Protein AF-A0A964E4Z8-F1 (afdb_monomer_lite)

Foldseek 3Di:
DDDDDDDDDDDDDDDDDPPDPPPPPPDPPDPLDDPVQLPVVPPQWRALVSQLVRVLVVLVPDDDPVSVVLVPDDPVVNSVVSVVVQCVLPVPSPRIHGPCSSPPD

Radius of gyration: 21.37 Å; chains: 1; bounding box: 50×32×72 Å

Structure (mmCIF, N/CA/C/O backbone):
data_AF-A0A964E4Z8-F1
#
_entry.id   AF-A0A964E4Z8-F1
#
loop_
_atom_site.group_PDB
_atom_site.id
_atom_site.type_symbol
_atom_site.label_atom_id
_atom_site.label_alt_id
_atom_site.label_comp_id
_atom_site.label_asym_id
_atom_site.label_entity_id
_atom_site.label_seq_id
_atom_site.pdbx_PDB_ins_code
_atom_site.Cartn_x
_atom_site.Cartn_y
_atom_site.Cartn_z
_atom_site.occupancy
_atom_site.B_iso_or_equiv
_atom_site.auth_seq_id
_atom_site.auth_comp_id
_atom_site.auth_asym_id
_atom_site.auth_atom_id
_atom_site.pdbx_PDB_model_num
ATOM 1 N N . MET A 1 1 ? 36.768 -7.979 56.498 1.00 37.88 1 MET A N 1
ATOM 2 C CA . MET A 1 1 ? 35.797 -8.722 55.664 1.00 37.88 1 MET A CA 1
ATOM 3 C C . MET A 1 1 ? 34.571 -7.825 55.526 1.00 37.88 1 MET A C 1
ATOM 5 O O . MET A 1 1 ? 34.042 -7.462 56.558 1.00 37.88 1 MET A O 1
ATOM 9 N N . THR A 1 2 ? 34.102 -7.308 54.395 1.00 40.22 2 THR A N 1
ATOM 10 C CA . THR A 1 2 ? 34.454 -7.419 52.976 1.00 40.22 2 THR A CA 1
ATOM 11 C C . THR A 1 2 ? 33.798 -6.209 52.293 1.00 40.22 2 THR A C 1
ATOM 13 O O . THR A 1 2 ? 32.691 -5.819 52.653 1.00 40.22 2 THR A O 1
ATOM 16 N N . ALA A 1 3 ? 34.503 -5.585 51.353 1.00 44.41 3 ALA A N 1
ATOM 17 C CA . ALA A 1 3 ? 34.021 -4.465 50.556 1.00 44.41 3 ALA A CA 1
ATOM 18 C C . ALA A 1 3 ? 32.964 -4.901 49.528 1.00 44.41 3 ALA A C 1
ATOM 20 O O . ALA A 1 3 ? 33.125 -5.947 48.908 1.00 44.41 3 ALA A O 1
ATOM 21 N N . HIS A 1 4 ? 31.994 -4.032 49.227 1.00 49.22 4 HIS A N 1
ATOM 22 C CA . HIS A 1 4 ? 31.312 -4.040 47.931 1.00 49.22 4 HIS A CA 1
ATOM 23 C C . HIS A 1 4 ? 31.376 -2.655 47.278 1.00 49.22 4 HIS A C 1
ATOM 25 O O . HIS A 1 4 ? 30.600 -1.741 47.533 1.00 49.22 4 HIS A O 1
ATOM 31 N N . LYS A 1 5 ? 32.391 -2.541 46.422 1.00 49.34 5 LYS A N 1
ATOM 32 C CA . LYS A 1 5 ? 32.548 -1.608 45.305 1.00 49.34 5 LYS A CA 1
ATOM 33 C C . LYS A 1 5 ? 31.643 -2.073 44.153 1.00 49.34 5 LYS A C 1
ATOM 35 O O . LYS A 1 5 ? 31.536 -3.285 43.991 1.00 49.34 5 LYS A O 1
ATOM 40 N N . THR A 1 6 ? 31.085 -1.151 43.349 1.00 49.31 6 THR A N 1
ATOM 41 C CA . THR A 1 6 ? 30.771 -1.234 41.883 1.00 49.31 6 THR A CA 1
ATOM 42 C C . THR A 1 6 ? 29.673 -0.203 41.558 1.00 49.31 6 THR A C 1
ATOM 44 O O . THR A 1 6 ? 28.533 -0.387 41.947 1.00 49.31 6 THR A O 1
ATOM 47 N N . ARG A 1 7 ? 30.001 1.038 41.167 1.00 50.53 7 ARG A N 1
ATOM 48 C CA . ARG A 1 7 ? 30.403 1.605 39.850 1.00 50.53 7 ARG A CA 1
ATOM 49 C C . ARG A 1 7 ? 29.232 2.331 39.165 1.00 50.53 7 ARG A C 1
ATOM 51 O O . ARG A 1 7 ? 28.308 1.717 38.655 1.00 50.53 7 ARG A O 1
ATOM 58 N N . ARG A 1 8 ? 29.349 3.664 39.134 1.00 52.53 8 ARG A N 1
ATOM 59 C CA . ARG A 1 8 ? 28.605 4.586 38.267 1.00 52.53 8 ARG A CA 1
ATOM 60 C C . ARG A 1 8 ? 28.952 4.274 36.809 1.00 52.53 8 ARG A C 1
ATOM 62 O O . ARG A 1 8 ? 30.136 4.216 36.483 1.00 52.53 8 ARG A O 1
ATOM 69 N N . ILE A 1 9 ? 27.947 4.126 35.954 1.00 56.78 9 ILE A N 1
ATOM 70 C CA . ILE A 1 9 ? 28.119 4.150 34.500 1.00 56.78 9 ILE A CA 1
ATOM 71 C C . ILE A 1 9 ? 27.377 5.390 34.015 1.00 56.78 9 ILE A C 1
ATOM 73 O O . ILE A 1 9 ? 26.152 5.429 34.005 1.00 56.78 9 ILE A O 1
ATOM 77 N N . GLY A 1 10 ? 28.143 6.433 33.701 1.00 40.19 10 GLY A N 1
ATOM 78 C CA . GLY A 1 10 ? 27.684 7.498 32.824 1.00 40.19 10 GLY A CA 1
ATOM 79 C C . GLY A 1 10 ? 27.866 7.044 31.381 1.00 40.19 10 GLY A C 1
ATOM 80 O O . GLY A 1 10 ? 28.883 6.434 31.051 1.00 40.19 10 GLY A O 1
ATOM 81 N N . THR A 1 11 ? 26.899 7.353 30.526 1.00 46.75 11 THR A N 1
ATOM 82 C CA . THR A 1 11 ? 27.045 7.230 29.075 1.00 46.75 11 THR A CA 1
ATOM 83 C C . THR A 1 11 ? 26.775 8.605 28.481 1.00 46.75 11 THR A C 1
ATOM 85 O O . THR A 1 11 ? 25.642 9.078 28.446 1.00 46.75 11 THR A O 1
ATOM 88 N N . LEU A 1 12 ? 27.860 9.275 28.092 1.00 45.12 12 LEU A N 1
ATOM 89 C CA . LEU A 1 12 ? 27.838 10.422 27.196 1.00 45.12 12 LEU A CA 1
ATOM 90 C C . LEU A 1 12 ? 27.372 9.965 25.806 1.00 45.12 12 LEU A C 1
ATOM 92 O O . LEU A 1 12 ? 27.904 8.994 25.280 1.00 45.12 12 LEU A O 1
ATOM 96 N N . GLY A 1 13 ? 26.492 10.765 25.203 1.00 33.72 13 GLY A N 1
ATOM 97 C CA . GLY A 1 13 ? 26.619 11.208 23.815 1.00 33.72 13 GLY A CA 1
ATOM 98 C C . GLY A 1 13 ? 26.204 10.247 22.700 1.00 33.72 13 GLY A C 1
ATOM 99 O O . GLY A 1 13 ? 26.924 9.315 22.372 1.00 33.72 13 GLY A O 1
ATOM 100 N N . LEU A 1 14 ? 25.151 10.629 21.972 1.00 41.97 14 LEU A N 1
ATOM 101 C CA . LEU A 1 14 ? 25.268 10.775 20.520 1.00 41.97 14 LEU A CA 1
ATOM 102 C C . LEU A 1 14 ? 24.249 11.810 20.011 1.00 41.97 14 LEU A C 1
ATOM 104 O O . LEU A 1 14 ? 23.041 11.595 20.055 1.00 41.97 14 LEU A O 1
ATOM 108 N N . LEU A 1 15 ? 24.757 12.948 19.533 1.00 49.22 15 LEU A N 1
ATOM 109 C CA . LEU A 1 15 ? 24.058 13.801 18.573 1.00 49.22 15 LEU A CA 1
ATOM 110 C C . LEU A 1 15 ? 23.904 13.020 17.263 1.00 49.22 15 LEU A C 1
ATOM 112 O O . LEU A 1 15 ? 24.911 12.554 16.734 1.00 49.22 15 LEU A O 1
ATOM 116 N N . ALA A 1 16 ? 22.701 12.963 16.688 1.00 44.75 16 ALA A N 1
ATOM 117 C CA . ALA A 1 16 ? 22.550 12.717 15.254 1.00 44.75 16 ALA A CA 1
ATOM 118 C C . ALA A 1 16 ? 21.202 13.233 14.715 1.00 44.75 16 ALA A C 1
ATOM 120 O O . ALA A 1 16 ? 20.153 12.643 14.940 1.00 44.75 16 ALA A O 1
ATOM 121 N N . PHE A 1 17 ? 21.283 14.334 13.961 1.00 41.16 17 PHE A N 1
ATOM 122 C CA . PHE A 1 17 ? 20.474 14.639 12.775 1.00 41.16 17 PHE A CA 1
ATOM 123 C C . PHE A 1 17 ? 18.938 14.563 12.881 1.00 41.16 17 PHE A C 1
ATOM 125 O O . PHE A 1 17 ? 18.291 13.716 12.274 1.00 41.16 17 PHE A O 1
ATOM 132 N N . ALA A 1 18 ? 18.330 15.579 13.498 1.00 48.03 18 ALA A N 1
ATOM 133 C CA . ALA A 1 18 ? 16.949 15.966 13.198 1.00 48.03 18 ALA A CA 1
ATOM 134 C C . ALA A 1 18 ? 16.925 16.981 12.035 1.00 48.03 18 ALA A C 1
ATOM 136 O O . ALA A 1 18 ? 16.602 18.151 12.210 1.00 48.03 18 ALA A O 1
ATOM 137 N N . GLY A 1 19 ? 17.337 16.544 10.843 1.00 41.12 19 GLY A N 1
ATOM 138 C CA . GLY A 1 19 ? 17.195 17.304 9.600 1.00 41.12 19 GLY A CA 1
ATOM 139 C C . GLY A 1 19 ? 16.040 16.734 8.790 1.00 41.12 19 GLY A C 1
ATOM 140 O O . GLY A 1 19 ? 16.239 15.842 7.971 1.00 41.12 19 GLY A O 1
ATOM 141 N N . THR A 1 20 ? 14.820 17.199 9.048 1.00 48.66 20 THR A N 1
ATOM 142 C CA . THR A 1 20 ? 13.614 16.786 8.326 1.00 48.66 20 THR A CA 1
ATOM 143 C C . THR A 1 20 ? 13.696 17.205 6.858 1.00 48.66 20 THR A C 1
ATOM 145 O O . THR A 1 20 ? 13.303 18.315 6.501 1.00 48.66 20 THR A O 1
ATOM 148 N N . LEU A 1 21 ? 14.149 16.309 5.977 1.00 49.66 21 LEU A N 1
ATOM 149 C CA . LEU A 1 21 ? 13.806 16.410 4.562 1.00 49.66 21 LEU A CA 1
ATOM 150 C C . LEU A 1 21 ? 12.333 16.008 4.436 1.00 49.66 21 LEU A C 1
ATOM 152 O O . LEU A 1 21 ? 11.987 14.832 4.301 1.00 49.66 21 LEU A O 1
ATOM 156 N N . ALA A 1 22 ? 11.449 16.996 4.558 1.00 49.19 22 ALA A N 1
ATOM 157 C CA . ALA A 1 22 ? 10.048 16.859 4.205 1.00 49.19 22 ALA A CA 1
ATOM 158 C C . ALA A 1 22 ? 9.962 16.546 2.702 1.00 49.19 22 ALA A C 1
ATOM 160 O O . ALA A 1 22 ? 9.897 17.434 1.856 1.00 49.19 22 ALA A O 1
ATOM 161 N N . LEU A 1 23 ? 10.016 15.257 2.361 1.00 55.16 23 LEU A N 1
ATOM 162 C CA . LEU A 1 23 ? 9.641 14.757 1.046 1.00 55.16 23 LEU A CA 1
ATOM 163 C C . LEU A 1 23 ? 8.184 15.160 0.813 1.00 55.16 23 LEU A C 1
ATOM 165 O O . LEU A 1 23 ? 7.281 14.648 1.478 1.00 55.16 23 LEU A O 1
ATOM 169 N N . ALA A 1 24 ? 7.990 16.118 -0.092 1.00 46.72 24 ALA A N 1
ATOM 170 C CA . ALA A 1 24 ? 6.696 16.644 -0.496 1.00 46.72 24 ALA A CA 1
ATOM 171 C C . ALA A 1 24 ? 5.676 15.512 -0.752 1.00 46.72 24 ALA A C 1
ATOM 173 O O . ALA A 1 24 ? 6.042 14.478 -1.327 1.00 46.72 24 ALA A O 1
ATOM 174 N N . PRO A 1 25 ? 4.395 15.683 -0.370 1.00 45.91 25 PRO A N 1
ATOM 175 C CA . PRO A 1 25 ? 3.351 14.679 -0.554 1.00 45.91 25 PRO A CA 1
ATOM 176 C C . PRO A 1 25 ? 2.905 14.627 -2.024 1.00 45.91 25 PRO A C 1
ATOM 178 O O . PRO A 1 25 ? 1.801 15.024 -2.380 1.00 45.91 25 PRO A O 1
ATOM 181 N N . MET A 1 26 ? 3.772 14.148 -2.914 1.00 44.22 26 MET A N 1
ATOM 182 C CA . MET A 1 26 ? 3.435 13.978 -4.325 1.00 44.22 26 MET A CA 1
ATOM 183 C C . MET A 1 26 ? 2.834 12.593 -4.569 1.00 44.22 26 MET A C 1
ATOM 185 O O . MET A 1 26 ? 3.533 11.599 -4.743 1.00 44.22 26 MET A O 1
ATOM 189 N N . ALA A 1 27 ? 1.501 12.582 -4.572 1.00 46.00 27 ALA A N 1
ATOM 190 C CA . ALA A 1 27 ? 0.655 11.809 -5.478 1.00 46.00 27 ALA A CA 1
ATOM 191 C C . ALA A 1 27 ? 1.042 10.336 -5.703 1.00 46.00 27 ALA A C 1
ATOM 193 O O . ALA A 1 27 ? 1.424 9.914 -6.790 1.00 46.00 27 ALA A O 1
ATOM 194 N N . LEU A 1 28 ? 0.812 9.522 -4.678 1.00 47.62 28 LEU A N 1
ATOM 195 C CA . LEU A 1 28 ? 0.682 8.066 -4.810 1.00 47.62 28 LEU A CA 1
ATOM 196 C C . LEU A 1 28 ? -0.789 7.631 -4.889 1.00 47.62 28 LEU A C 1
ATOM 198 O O . LEU A 1 28 ? -1.125 6.480 -4.628 1.00 47.62 28 LEU A O 1
ATOM 202 N N . ALA A 1 29 ? -1.666 8.576 -5.236 1.00 46.25 29 ALA A N 1
ATOM 203 C CA . ALA A 1 29 ? -3.112 8.532 -5.030 1.00 46.25 29 ALA A CA 1
ATOM 204 C C . ALA A 1 29 ? -3.889 7.584 -5.965 1.00 46.25 29 ALA A C 1
ATOM 206 O O . ALA A 1 29 ? -5.113 7.577 -5.948 1.00 46.25 29 ALA A O 1
ATOM 207 N N . GLN A 1 30 ? -3.230 6.799 -6.817 1.00 51.69 30 GLN A N 1
ATOM 208 C CA . GLN A 1 30 ? -3.934 6.007 -7.831 1.00 51.69 30 GLN A CA 1
ATOM 209 C C . GLN A 1 30 ? -3.318 4.614 -7.989 1.00 51.69 30 GLN A C 1
ATOM 211 O O . GLN A 1 30 ? -3.023 4.171 -9.091 1.00 51.69 30 GLN A O 1
ATOM 216 N N . MET A 1 31 ? -3.126 3.891 -6.885 1.00 55.50 31 MET A N 1
ATOM 217 C CA . MET A 1 31 ? -3.125 2.428 -6.956 1.00 55.50 31 MET A CA 1
ATOM 218 C C . MET A 1 31 ? -4.542 1.962 -6.608 1.00 55.50 31 MET A C 1
ATOM 220 O O . MET A 1 31 ? -4.848 1.657 -5.453 1.00 55.50 31 MET A O 1
ATOM 224 N N . LYS A 1 32 ? -5.441 1.986 -7.604 1.00 62.66 32 LYS A N 1
ATOM 225 C CA . LYS A 1 32 ? -6.718 1.260 -7.529 1.00 62.66 32 LYS A CA 1
ATOM 226 C C . LYS A 1 32 ? -6.389 -0.216 -7.715 1.00 62.66 32 LYS A C 1
ATOM 228 O O . LYS A 1 32 ? -6.389 -0.731 -8.826 1.00 62.66 32 LYS A O 1
ATOM 233 N N . GLY A 1 33 ? -5.923 -0.832 -6.637 1.00 74.44 33 GLY A N 1
ATOM 234 C CA . GLY A 1 33 ? -5.589 -2.243 -6.629 1.00 74.44 33 GLY A CA 1
ATOM 235 C C . GLY A 1 33 ? -6.828 -3.123 -6.485 1.00 74.44 33 GLY A C 1
ATOM 236 O O . GLY A 1 33 ? -7.938 -2.618 -6.321 1.00 74.44 33 GLY A O 1
ATOM 237 N N . ASN A 1 34 ? -6.63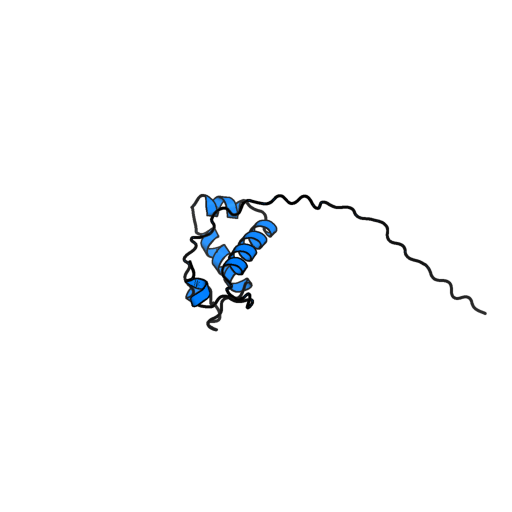1 -4.436 -6.492 1.00 88.06 34 ASN A N 1
ATOM 238 C CA . ASN A 1 34 ? -7.689 -5.395 -6.202 1.00 88.06 34 ASN A CA 1
ATOM 239 C C . ASN A 1 34 ? -7.646 -5.791 -4.718 1.00 88.06 34 ASN A C 1
ATOM 241 O O . ASN A 1 34 ? -6.675 -6.409 -4.288 1.00 88.06 34 ASN A O 1
ATOM 245 N N . PHE A 1 35 ? -8.689 -5.443 -3.957 1.00 90.88 35 PHE A N 1
ATOM 246 C CA . PHE A 1 35 ? -8.792 -5.765 -2.529 1.00 90.88 35 PHE A CA 1
ATOM 247 C C . PHE A 1 35 ? -8.684 -7.271 -2.284 1.00 90.88 35 PHE A C 1
ATOM 249 O O . PHE A 1 35 ? -7.895 -7.683 -1.452 1.00 90.88 35 PHE A O 1
ATOM 256 N N . ALA A 1 36 ? -9.382 -8.093 -3.074 1.00 91.25 36 ALA A N 1
ATOM 257 C CA . ALA A 1 36 ? -9.396 -9.547 -2.899 1.00 91.25 36 ALA A CA 1
ATOM 258 C C . ALA A 1 36 ? -8.034 -10.216 -3.158 1.00 91.25 36 ALA A C 1
ATOM 260 O O . ALA A 1 36 ? -7.810 -11.340 -2.733 1.00 91.25 36 ALA A O 1
ATOM 261 N N . VAL A 1 37 ? -7.135 -9.543 -3.886 1.00 91.19 37 VAL A N 1
ATOM 262 C CA . VAL A 1 37 ? -5.755 -10.016 -4.090 1.00 91.19 37 VAL A CA 1
ATOM 263 C C . VAL A 1 37 ? -4.847 -9.543 -2.956 1.00 91.19 37 VAL A C 1
ATOM 265 O O . VAL A 1 37 ? -3.872 -10.214 -2.640 1.00 91.19 37 VAL A O 1
ATOM 268 N N . ALA A 1 38 ? -5.140 -8.380 -2.369 1.00 92.81 38 ALA A N 1
ATOM 269 C CA . ALA A 1 38 ? -4.400 -7.855 -1.230 1.00 92.81 38 ALA A CA 1
ATOM 270 C C . ALA A 1 38 ? -4.780 -8.560 0.084 1.00 92.81 38 ALA A C 1
ATOM 272 O O . ALA A 1 38 ? -3.902 -8.804 0.896 1.00 92.81 38 ALA A O 1
ATOM 273 N N . ASP A 1 39 ? -6.053 -8.910 0.271 1.00 95.25 39 ASP A N 1
ATOM 274 C CA . ASP A 1 39 ? -6.578 -9.721 1.377 1.00 95.25 39 ASP A CA 1
ATOM 275 C C . ASP A 1 39 ? -6.255 -11.200 1.115 1.00 95.25 39 ASP A C 1
ATOM 277 O O . ASP A 1 39 ? -7.069 -11.956 0.581 1.00 95.25 39 ASP A O 1
ATOM 281 N N . ALA A 1 40 ? -5.004 -11.576 1.384 1.00 91.81 40 ALA A N 1
ATOM 282 C CA . ALA A 1 40 ? -4.447 -12.870 1.002 1.00 91.81 40 ALA A CA 1
ATOM 283 C C . ALA A 1 40 ? -4.969 -14.023 1.869 1.00 91.81 40 ALA A C 1
ATOM 285 O O . ALA A 1 40 ? -5.041 -15.160 1.398 1.00 91.81 40 ALA A O 1
ATOM 286 N N . ASN A 1 41 ? -5.302 -13.746 3.132 1.00 93.38 41 ASN A N 1
ATOM 287 C CA . ASN A 1 41 ? -5.889 -14.725 4.044 1.00 93.38 41 ASN A CA 1
ATOM 288 C C . ASN A 1 41 ? -7.431 -14.751 3.986 1.00 93.38 41 ASN A C 1
ATOM 290 O O . ASN A 1 41 ? -8.033 -15.649 4.580 1.00 93.38 41 ASN A O 1
ATOM 294 N N . HIS A 1 42 ? -8.048 -13.831 3.237 1.00 94.31 42 HIS A N 1
ATOM 295 C CA . HIS A 1 42 ? -9.490 -13.716 3.026 1.00 94.31 42 HIS A CA 1
ATOM 296 C C . HIS A 1 42 ? -10.281 -13.488 4.320 1.00 94.31 42 HIS A C 1
ATOM 298 O O . HIS A 1 42 ? -11.389 -14.010 4.481 1.00 94.31 42 HIS A O 1
ATOM 304 N N . ASP A 1 43 ? -9.720 -12.714 5.251 1.00 95.75 43 ASP A N 1
ATOM 305 C CA . ASP A 1 43 ? -10.382 -12.365 6.512 1.00 95.75 43 ASP A CA 1
ATOM 306 C C . ASP A 1 43 ? -11.206 -11.062 6.428 1.00 95.75 43 ASP A C 1
ATOM 308 O O . ASP A 1 43 ? -11.842 -10.647 7.406 1.00 95.75 43 ASP A O 1
ATOM 312 N N . GLY A 1 44 ? -11.250 -10.442 5.243 1.00 94.50 44 GLY A N 1
ATOM 313 C CA . GLY A 1 44 ? -11.953 -9.191 4.985 1.00 94.50 44 GLY A CA 1
ATOM 314 C C . GLY A 1 44 ? -11.174 -7.955 5.432 1.00 94.50 44 GLY A C 1
ATOM 315 O O . GLY A 1 44 ? -11.747 -6.860 5.481 1.00 94.50 44 GLY A O 1
ATOM 316 N N . ARG A 1 45 ? -9.892 -8.103 5.774 1.00 96.38 45 ARG A N 1
ATOM 317 C CA . ARG A 1 45 ? -8.998 -7.031 6.202 1.00 96.38 45 ARG A CA 1
ATOM 318 C C . ARG A 1 45 ? -7.671 -7.168 5.472 1.00 96.38 45 ARG A C 1
ATOM 320 O O . ARG A 1 45 ? -7.178 -8.249 5.215 1.00 96.38 45 ARG A O 1
ATOM 327 N N . VAL A 1 46 ? -7.059 -6.034 5.167 1.00 96.44 46 VAL A N 1
ATOM 328 C CA . VAL A 1 46 ? -5.698 -5.990 4.632 1.00 96.44 46 VAL A CA 1
ATOM 329 C C . VAL A 1 46 ? -4.815 -5.339 5.675 1.00 96.44 46 VAL A C 1
ATOM 331 O O . VAL A 1 46 ? -4.901 -4.134 5.928 1.00 96.44 46 VAL A O 1
ATOM 334 N N . THR A 1 47 ? -3.960 -6.135 6.296 1.00 96.94 47 THR A N 1
ATOM 335 C CA . THR A 1 47 ? -2.939 -5.658 7.230 1.00 96.94 47 THR A CA 1
ATOM 336 C C . THR A 1 47 ? -1.776 -4.994 6.487 1.00 96.94 47 THR A C 1
ATOM 338 O O . THR A 1 47 ? -1.649 -5.082 5.263 1.00 96.94 47 THR A O 1
ATOM 341 N N . PHE A 1 48 ? -0.888 -4.304 7.209 1.00 95.50 48 PHE A N 1
ATOM 342 C CA . PHE A 1 48 ? 0.284 -3.694 6.573 1.00 95.50 48 PHE A CA 1
ATOM 343 C C . PHE A 1 48 ? 1.190 -4.710 5.846 1.00 95.50 48 PHE A C 1
ATOM 345 O O . PHE A 1 48 ? 1.561 -4.416 4.712 1.00 95.50 48 PHE A O 1
ATOM 352 N N . PRO A 1 49 ? 1.529 -5.889 6.411 1.00 96.56 49 PRO A N 1
ATOM 353 C CA . PRO A 1 49 ? 2.318 -6.897 5.695 1.00 96.56 49 PRO A CA 1
ATOM 354 C C . PRO A 1 49 ? 1.688 -7.352 4.372 1.00 96.56 49 PRO A C 1
ATOM 356 O O . PRO A 1 49 ? 2.385 -7.503 3.371 1.00 96.56 49 PRO A O 1
ATOM 359 N N . GLU A 1 50 ? 0.368 -7.526 4.347 1.00 95.81 50 GLU A N 1
ATOM 360 C CA . GLU A 1 50 ? -0.375 -7.909 3.142 1.00 95.81 50 GLU A CA 1
ATOM 361 C C . GLU A 1 50 ? -0.388 -6.786 2.102 1.00 95.81 50 GLU A C 1
ATOM 363 O O . GLU A 1 50 ? -0.111 -7.005 0.920 1.00 95.81 50 GLU A O 1
ATOM 368 N N . PHE A 1 51 ? -0.617 -5.551 2.553 1.00 95.12 51 PHE A N 1
ATOM 369 C CA . PHE A 1 51 ? -0.523 -4.369 1.707 1.00 95.12 51 PHE A CA 1
ATOM 370 C C . PHE A 1 51 ? 0.884 -4.181 1.125 1.00 95.12 51 PHE A C 1
ATOM 372 O O . PHE A 1 51 ? 1.014 -3.837 -0.050 1.00 95.12 51 PHE A O 1
ATOM 379 N N . ASP A 1 52 ? 1.927 -4.386 1.932 1.00 94.44 52 ASP A N 1
ATOM 380 C CA . ASP A 1 52 ? 3.332 -4.277 1.533 1.00 94.44 52 ASP A CA 1
ATOM 381 C C . ASP A 1 52 ? 3.654 -5.280 0.423 1.00 94.44 52 ASP A C 1
ATOM 383 O O . ASP A 1 52 ? 4.055 -4.876 -0.671 1.00 94.44 52 ASP A O 1
ATOM 387 N N . ALA A 1 53 ? 3.356 -6.564 0.646 1.00 93.62 53 ALA A N 1
ATOM 388 C CA . ALA A 1 53 ? 3.556 -7.619 -0.344 1.00 93.62 53 ALA A CA 1
ATOM 389 C C . ALA A 1 53 ? 2.813 -7.320 -1.659 1.00 93.62 53 ALA A C 1
ATOM 391 O O . ALA A 1 53 ? 3.411 -7.341 -2.742 1.00 93.62 53 ALA A O 1
ATOM 392 N N . TYR A 1 54 ? 1.531 -6.955 -1.564 1.00 93.25 54 TYR A N 1
ATOM 393 C CA . TYR A 1 54 ? 0.713 -6.586 -2.716 1.00 93.25 54 TYR A CA 1
ATOM 394 C C . TYR A 1 54 ? 1.294 -5.382 -3.479 1.00 93.25 54 TYR A C 1
ATOM 396 O O . TYR A 1 54 ? 1.447 -5.410 -4.706 1.00 93.25 54 TYR A O 1
ATOM 404 N N . ALA A 1 55 ? 1.650 -4.309 -2.769 1.00 91.25 55 ALA A N 1
ATOM 405 C CA . ALA A 1 55 ? 2.164 -3.087 -3.375 1.00 91.25 55 ALA A CA 1
ATOM 406 C C . ALA A 1 55 ? 3.543 -3.296 -4.011 1.00 91.25 55 ALA A C 1
ATOM 408 O O . ALA A 1 55 ? 3.791 -2.767 -5.101 1.00 91.25 55 ALA A O 1
ATOM 409 N N . MET A 1 56 ? 4.419 -4.083 -3.378 1.00 90.25 56 MET A N 1
ATOM 410 C CA . MET A 1 56 ? 5.715 -4.461 -3.940 1.00 90.25 56 MET A CA 1
ATOM 411 C C . MET A 1 56 ? 5.542 -5.251 -5.236 1.00 90.25 56 MET A C 1
ATOM 413 O O . MET A 1 56 ? 6.163 -4.895 -6.238 1.00 90.25 56 MET A O 1
ATOM 417 N N . GLN A 1 57 ? 4.655 -6.251 -5.268 1.00 90.25 57 GLN A N 1
ATOM 418 C CA . GLN A 1 57 ? 4.376 -7.026 -6.480 1.00 90.25 57 GLN A CA 1
ATOM 419 C C . GLN A 1 57 ? 3.828 -6.142 -7.609 1.00 90.25 57 GLN A C 1
ATOM 421 O O . GLN A 1 57 ? 4.275 -6.227 -8.756 1.00 90.25 57 GLN A O 1
ATOM 426 N N . MET A 1 58 ? 2.886 -5.252 -7.302 1.00 88.56 58 MET A N 1
ATOM 427 C CA . MET A 1 58 ? 2.305 -4.359 -8.303 1.00 88.56 58 MET A CA 1
ATOM 428 C C . MET A 1 58 ? 3.324 -3.340 -8.835 1.00 88.56 58 MET A C 1
ATOM 430 O O . MET A 1 58 ? 3.381 -3.095 -10.040 1.00 88.56 58 MET A O 1
ATOM 434 N N . LEU A 1 59 ? 4.162 -2.757 -7.969 1.00 86.06 59 LEU A N 1
ATOM 435 C CA . LEU A 1 59 ? 5.219 -1.825 -8.384 1.00 86.06 59 LEU A CA 1
ATOM 436 C C . LEU A 1 59 ? 6.344 -2.538 -9.141 1.00 86.06 59 LEU A C 1
ATOM 438 O O . LEU A 1 59 ? 6.886 -1.963 -10.084 1.00 86.06 59 LEU A O 1
ATOM 442 N N . ALA A 1 60 ? 6.667 -3.785 -8.788 1.00 82.94 60 ALA A N 1
ATOM 443 C CA . ALA A 1 60 ? 7.644 -4.603 -9.501 1.00 82.94 60 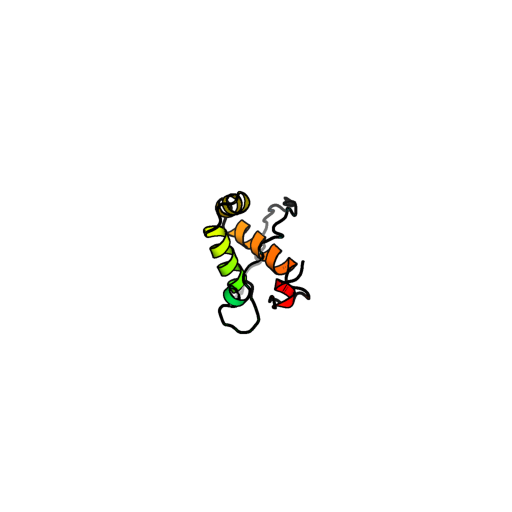ALA A CA 1
ATOM 444 C C . ALA A 1 60 ? 7.222 -4.859 -10.957 1.00 82.94 60 ALA A C 1
ATOM 446 O O . ALA A 1 60 ? 8.046 -4.716 -11.861 1.00 82.94 60 ALA A O 1
ATOM 447 N N . ASN A 1 61 ? 5.938 -5.131 -11.194 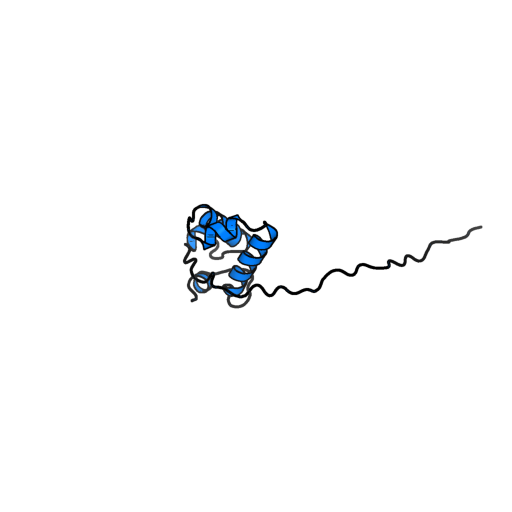1.00 84.25 61 ASN A N 1
ATOM 448 C CA . ASN A 1 61 ? 5.395 -5.383 -12.533 1.00 84.25 61 ASN A CA 1
ATOM 449 C C . ASN A 1 61 ? 5.035 -4.102 -13.311 1.00 84.25 61 ASN A C 1
ATOM 451 O O . ASN A 1 61 ? 4.823 -4.144 -14.521 1.00 84.25 61 ASN A O 1
ATOM 455 N N . ALA A 1 62 ? 4.981 -2.946 -12.646 1.00 86.81 62 ALA A N 1
ATOM 456 C CA . ALA A 1 62 ? 4.685 -1.672 -13.290 1.00 86.81 62 ALA A CA 1
ATOM 457 C C . ALA A 1 62 ? 5.920 -1.060 -13.985 1.00 86.81 62 ALA A C 1
ATOM 459 O O . ALA A 1 62 ? 7.038 -1.067 -13.456 1.00 86.81 62 ALA A O 1
ATOM 460 N N . ASN A 1 63 ? 5.685 -0.443 -15.148 1.00 87.00 63 ASN A N 1
ATOM 461 C CA . ASN A 1 63 ? 6.712 0.206 -15.980 1.00 87.00 63 ASN A CA 1
ATOM 462 C C . ASN A 1 63 ? 6.625 1.743 -15.993 1.00 87.00 63 ASN A C 1
ATOM 464 O O . ASN A 1 63 ? 7.329 2.402 -16.752 1.00 87.00 63 ASN A O 1
ATOM 468 N N . GLY A 1 64 ? 5.769 2.334 -15.156 1.00 88.38 64 GLY A N 1
ATOM 469 C CA . GLY A 1 64 ? 5.620 3.788 -15.085 1.00 88.38 64 GLY A CA 1
ATOM 470 C C . GLY A 1 64 ? 6.796 4.491 -14.384 1.00 88.38 64 GLY A C 1
ATOM 471 O O . GLY A 1 64 ? 7.493 3.862 -13.579 1.00 88.38 64 GLY A O 1
ATOM 472 N N . PRO A 1 65 ? 6.966 5.815 -14.577 1.00 87.69 65 PRO A N 1
ATOM 473 C CA . PRO A 1 65 ? 8.027 6.597 -13.929 1.00 87.69 65 PRO A CA 1
ATOM 474 C C . PRO A 1 65 ? 8.029 6.452 -12.405 1.00 87.69 65 PRO A C 1
ATOM 476 O O . PRO A 1 65 ? 9.071 6.413 -11.758 1.00 87.69 65 PRO A O 1
ATOM 479 N N . LEU A 1 66 ? 6.842 6.325 -11.813 1.00 83.06 66 LEU A N 1
ATOM 480 C CA . LEU A 1 66 ? 6.689 6.143 -10.377 1.00 83.06 66 LEU A CA 1
ATOM 481 C C . LEU A 1 66 ? 7.215 4.788 -9.885 1.00 83.06 66 LEU A C 1
ATOM 483 O O . LEU A 1 66 ? 7.843 4.718 -8.831 1.00 83.06 66 LEU A O 1
ATOM 487 N N . ALA A 1 67 ? 6.977 3.725 -10.654 1.00 88.19 67 ALA A N 1
ATOM 488 C CA . ALA A 1 67 ? 7.476 2.392 -10.348 1.00 88.19 67 ALA A CA 1
ATOM 489 C C . ALA A 1 67 ? 9.001 2.340 -10.477 1.00 88.19 67 ALA A C 1
ATOM 491 O O . ALA A 1 67 ? 9.668 1.816 -9.593 1.00 88.19 67 ALA A O 1
ATOM 492 N N . GLN A 1 68 ? 9.561 2.962 -11.520 1.00 90.81 68 GLN A N 1
ATOM 493 C CA . GLN A 1 68 ? 11.012 3.097 -11.689 1.00 90.81 68 GLN A CA 1
ATOM 494 C C . GLN A 1 68 ? 11.655 3.850 -10.519 1.00 90.81 68 GLN A C 1
ATOM 496 O O . GLN A 1 68 ? 12.646 3.390 -9.958 1.00 90.81 68 GLN A O 1
ATOM 501 N N . ARG A 1 69 ? 11.054 4.967 -10.086 1.00 89.38 69 ARG A N 1
ATOM 502 C CA . ARG A 1 69 ? 11.529 5.717 -8.914 1.00 89.38 69 ARG A CA 1
ATOM 503 C C . ARG A 1 69 ? 11.467 4.888 -7.639 1.00 89.38 69 ARG A C 1
ATOM 505 O O . ARG A 1 69 ? 12.423 4.905 -6.880 1.00 89.38 69 ARG A O 1
ATOM 512 N N . PHE A 1 70 ? 10.373 4.164 -7.410 1.00 87.88 70 PHE A N 1
ATOM 513 C CA . PHE A 1 70 ? 10.242 3.291 -6.244 1.00 87.88 70 PHE A CA 1
ATOM 514 C C . PHE A 1 70 ? 11.284 2.163 -6.254 1.00 87.88 70 PHE A C 1
ATOM 516 O O . PHE A 1 70 ? 11.915 1.909 -5.234 1.00 87.88 70 PHE A O 1
ATOM 523 N N . LYS A 1 71 ? 11.526 1.537 -7.414 1.00 88.56 71 LYS A N 1
ATOM 524 C CA . LYS A 1 71 ? 12.562 0.507 -7.609 1.00 88.56 71 LYS A CA 1
ATOM 525 C C . LYS A 1 71 ? 13.983 1.027 -7.356 1.00 88.56 71 LYS A C 1
ATOM 527 O O . LYS A 1 71 ? 14.833 0.255 -6.936 1.00 88.56 71 LYS A O 1
ATOM 532 N N . ALA A 1 72 ? 14.236 2.314 -7.594 1.00 91.19 72 ALA A N 1
ATOM 533 C CA . ALA A 1 72 ? 15.536 2.950 -7.369 1.00 91.19 72 ALA A CA 1
ATOM 534 C C . ALA A 1 72 ? 15.772 3.419 -5.915 1.00 91.19 72 ALA A C 1
ATOM 536 O O . ALA A 1 72 ? 16.857 3.901 -5.599 1.00 91.19 72 ALA A O 1
ATOM 537 N N . MET A 1 73 ? 14.769 3.327 -5.035 1.00 89.25 73 MET A N 1
ATOM 538 C CA . MET A 1 73 ? 14.875 3.724 -3.624 1.00 89.25 73 MET A CA 1
ATOM 539 C C . MET A 1 73 ? 15.455 2.607 -2.751 1.00 89.25 73 MET A C 1
ATOM 541 O O . MET A 1 73 ? 15.386 1.429 -3.099 1.00 89.25 73 MET A O 1
ATOM 545 N N . THR A 1 74 ? 15.974 2.969 -1.574 1.00 95.38 74 THR A N 1
ATOM 546 C CA . THR A 1 74 ? 16.404 1.972 -0.581 1.00 95.38 74 THR A CA 1
ATOM 547 C C . THR A 1 74 ? 15.198 1.241 0.028 1.00 95.38 74 THR A C 1
ATOM 549 O O . THR A 1 74 ? 14.106 1.819 0.092 1.00 95.38 74 THR A O 1
ATOM 552 N N . PRO A 1 75 ? 15.369 0.015 0.561 1.00 91.69 75 PRO A N 1
ATOM 553 C CA . PRO A 1 75 ? 14.274 -0.718 1.206 1.00 91.69 75 PRO A CA 1
ATOM 554 C C . PRO A 1 75 ? 13.575 0.079 2.319 1.00 91.69 75 PRO A C 1
ATOM 556 O O . PRO A 1 75 ? 12.351 0.094 2.414 1.00 91.69 75 PRO A O 1
ATOM 559 N N . GLN A 1 76 ? 14.334 0.838 3.115 1.00 92.25 76 GLN A N 1
ATOM 560 C CA . GLN A 1 76 ? 13.772 1.671 4.182 1.00 92.25 76 GLN A CA 1
ATOM 561 C C . GLN A 1 76 ? 12.887 2.809 3.640 1.00 92.25 76 GLN A C 1
ATOM 563 O O . GLN A 1 76 ? 11.843 3.133 4.215 1.00 92.25 76 GLN A O 1
ATOM 568 N N . GLN A 1 77 ? 13.283 3.426 2.524 1.00 91.88 77 GLN A N 1
ATOM 569 C CA . GLN A 1 77 ? 12.479 4.457 1.864 1.00 91.88 77 GLN A CA 1
ATOM 570 C C . GLN A 1 77 ? 11.202 3.863 1.263 1.00 91.88 77 GLN A C 1
ATOM 572 O O . GLN A 1 77 ? 10.134 4.463 1.395 1.00 91.88 77 GLN A O 1
ATOM 577 N N . GLN A 1 78 ? 11.299 2.678 0.655 1.00 91.12 78 GLN A N 1
ATOM 578 C CA . GLN A 1 78 ? 10.152 1.940 0.128 1.00 91.12 78 GLN A CA 1
ATOM 579 C C . GLN A 1 78 ? 9.126 1.658 1.230 1.00 91.12 78 GLN A C 1
ATOM 581 O O . GLN A 1 78 ? 7.969 2.063 1.097 1.00 91.12 78 GLN A O 1
ATOM 586 N N . GLN A 1 79 ? 9.564 1.082 2.353 1.00 92.38 79 GLN A N 1
ATOM 587 C CA . GLN A 1 79 ? 8.701 0.812 3.505 1.00 92.38 79 GLN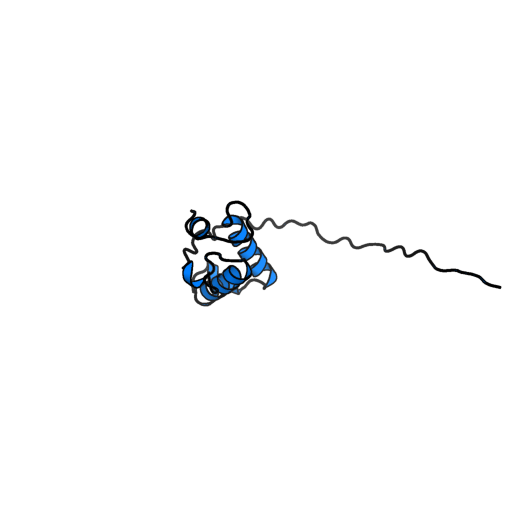 A CA 1
ATOM 588 C C . GLN A 1 79 ? 8.062 2.085 4.056 1.00 92.38 79 GLN A C 1
ATOM 590 O O . GLN A 1 79 ? 6.854 2.125 4.267 1.00 92.38 79 GLN A O 1
ATOM 595 N N . SER A 1 80 ? 8.834 3.165 4.209 1.00 93.31 80 SER A N 1
ATOM 596 C CA . SER A 1 80 ? 8.304 4.449 4.690 1.00 93.31 80 SER A CA 1
ATOM 597 C C . SER A 1 80 ? 7.206 4.998 3.775 1.00 93.31 80 SER A C 1
ATOM 599 O O . SER A 1 80 ? 6.222 5.580 4.232 1.00 93.31 80 SER A O 1
ATOM 601 N N . ILE A 1 81 ? 7.367 4.833 2.463 1.00 90.75 81 ILE A N 1
ATOM 602 C CA . ILE A 1 81 ? 6.374 5.250 1.476 1.00 90.75 81 ILE A CA 1
ATOM 603 C C . ILE A 1 81 ? 5.120 4.383 1.565 1.00 90.75 81 ILE A C 1
ATOM 605 O O . ILE A 1 81 ? 4.015 4.926 1.549 1.00 90.75 81 ILE A O 1
ATOM 609 N N . LEU A 1 82 ? 5.271 3.062 1.643 1.00 92.12 82 LEU A N 1
ATOM 610 C CA . LEU A 1 82 ? 4.141 2.140 1.722 1.00 92.12 82 LEU A CA 1
ATOM 611 C C . LEU A 1 82 ? 3.379 2.306 3.035 1.00 92.12 82 LEU A C 1
ATOM 613 O O . LEU A 1 82 ? 2.156 2.394 3.009 1.00 92.12 82 LEU A O 1
ATOM 617 N N . GLN A 1 83 ? 4.082 2.496 4.150 1.00 93.75 83 GLN A N 1
ATOM 618 C CA . GLN A 1 83 ? 3.476 2.766 5.449 1.00 93.75 83 GLN A CA 1
ATOM 619 C C . GLN A 1 83 ? 2.686 4.077 5.442 1.00 93.75 83 GLN A C 1
ATOM 621 O O . GLN A 1 83 ? 1.547 4.111 5.899 1.00 93.75 83 GLN A O 1
ATOM 626 N N . LYS A 1 84 ? 3.233 5.150 4.853 1.00 92.19 84 LYS A N 1
ATOM 627 C CA . LYS A 1 84 ? 2.496 6.414 4.683 1.00 92.19 84 LYS A CA 1
ATOM 628 C C . LYS A 1 84 ? 1.236 6.243 3.838 1.00 92.19 84 LYS A C 1
ATOM 630 O O . LYS A 1 84 ? 0.221 6.865 4.133 1.00 92.19 84 LYS A O 1
ATOM 635 N N . ARG A 1 85 ? 1.285 5.427 2.778 1.00 88.81 85 ARG A N 1
ATOM 636 C CA . ARG A 1 85 ? 0.100 5.144 1.951 1.00 88.81 85 ARG A CA 1
ATOM 637 C C . ARG A 1 85 ? -0.942 4.345 2.715 1.00 88.81 85 ARG A C 1
ATOM 639 O O . ARG A 1 85 ? -2.111 4.701 2.656 1.00 88.81 85 ARG A O 1
ATOM 646 N N . PHE A 1 86 ? -0.506 3.302 3.410 1.00 93.44 86 PHE A N 1
ATOM 647 C CA . PHE A 1 86 ? -1.366 2.475 4.238 1.00 93.44 86 PHE A CA 1
ATOM 648 C C . PHE A 1 86 ? -2.081 3.336 5.282 1.00 93.44 86 PHE A C 1
ATOM 650 O O . PHE A 1 86 ? -3.302 3.393 5.286 1.00 93.44 86 PHE A O 1
ATOM 657 N N . ALA A 1 87 ? -1.329 4.115 6.063 1.00 93.12 87 ALA A N 1
ATOM 658 C CA . ALA A 1 87 ? -1.883 4.990 7.093 1.00 93.12 87 ALA A CA 1
ATOM 659 C C . ALA A 1 87 ? -2.824 6.064 6.527 1.00 93.12 87 ALA A C 1
ATOM 661 O O . ALA A 1 87 ? -3.809 6.421 7.158 1.00 93.12 87 ALA A O 1
ATOM 662 N N . LYS A 1 88 ? -2.554 6.578 5.319 1.00 91.12 88 LYS A N 1
ATOM 663 C CA . LYS A 1 88 ? -3.467 7.518 4.654 1.00 91.12 88 LYS A CA 1
ATOM 664 C C . LYS A 1 88 ? -4.820 6.874 4.326 1.00 91.12 88 LYS A C 1
ATOM 666 O O . LYS A 1 88 ? -5.823 7.579 4.273 1.00 91.12 88 LYS A O 1
ATOM 671 N N . ARG A 1 89 ? -4.823 5.574 4.035 1.00 90.62 89 ARG A N 1
ATOM 672 C CA . ARG A 1 89 ? -6.008 4.828 3.618 1.00 90.62 89 ARG A CA 1
ATOM 673 C C . ARG A 1 89 ? -6.762 4.213 4.797 1.00 90.62 89 ARG A C 1
ATOM 675 O O . ARG A 1 89 ? -7.969 4.080 4.688 1.00 90.62 89 ARG A O 1
ATOM 682 N N . ASP A 1 90 ? -6.072 3.875 5.883 1.00 93.62 90 ASP A N 1
ATOM 683 C CA . ASP A 1 90 ? -6.642 3.313 7.115 1.00 93.62 90 ASP A CA 1
ATOM 684 C C . ASP A 1 90 ? -7.519 4.349 7.832 1.00 93.62 90 ASP A C 1
ATOM 686 O O . ASP A 1 90 ? -7.081 5.065 8.742 1.00 93.62 90 ASP A O 1
ATOM 690 N N .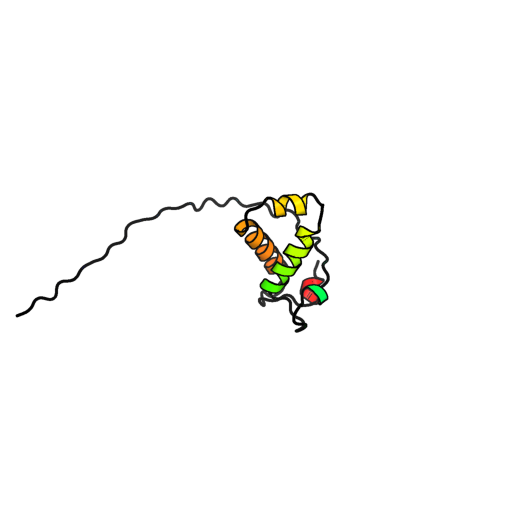 GLN A 1 91 ? -8.774 4.475 7.390 1.00 90.12 91 GLN A N 1
ATOM 691 C CA . GLN A 1 91 ? -9.707 5.403 7.999 1.00 90.12 91 GLN A CA 1
ATOM 692 C C . GLN A 1 91 ? -10.086 4.888 9.384 1.00 90.12 91 GLN A C 1
ATOM 694 O O . GLN A 1 91 ? -10.553 3.763 9.574 1.00 90.12 91 GLN A O 1
ATOM 699 N N . GLY A 1 92 ? -9.899 5.758 10.372 1.00 88.25 92 GLY A N 1
ATOM 700 C CA . GLY A 1 92 ? -10.091 5.408 11.774 1.00 88.25 92 GLY A CA 1
ATOM 701 C C . GLY A 1 92 ? -8.855 4.808 12.448 1.00 88.25 92 GLY A C 1
ATOM 702 O O . GLY A 1 92 ? -8.945 4.526 13.638 1.00 88.25 92 GLY A O 1
ATOM 703 N N . ASN A 1 93 ? -7.710 4.683 11.755 1.00 92.00 93 ASN A N 1
ATOM 704 C CA . ASN A 1 93 ? -6.437 4.188 12.308 1.00 92.00 93 ASN A CA 1
ATOM 705 C C . ASN A 1 93 ? -6.584 2.836 13.030 1.00 92.00 93 ASN A C 1
ATOM 707 O O . ASN A 1 93 ? -6.132 2.660 14.165 1.00 92.00 93 ASN A O 1
ATOM 711 N N . LYS A 1 94 ? -7.269 1.893 12.388 1.00 94.06 94 LYS A N 1
ATOM 712 C CA . LYS A 1 94 ? -7.631 0.591 12.960 1.00 94.06 94 LYS A CA 1
ATOM 713 C C . LYS A 1 94 ? -6.466 -0.402 12.903 1.00 94.06 94 LYS A C 1
ATOM 715 O O . LYS A 1 94 ? -6.510 -1.435 13.567 1.00 94.06 94 LYS A O 1
ATOM 720 N N . GLY A 1 95 ? -5.440 -0.108 12.103 1.00 94.50 95 GLY A N 1
ATOM 721 C CA . GLY A 1 95 ? -4.310 -0.992 11.831 1.00 94.50 95 GLY A CA 1
ATOM 722 C C . GLY A 1 95 ? -4.553 -1.975 10.681 1.00 94.50 95 GLY A C 1
ATOM 723 O O . GLY A 1 95 ? -3.717 -2.848 10.450 1.00 94.50 95 GLY A O 1
ATOM 724 N N . TYR A 1 96 ? -5.668 -1.843 9.960 1.00 96.00 96 TYR A N 1
ATOM 725 C CA . TYR A 1 96 ? -6.016 -2.637 8.781 1.00 96.00 96 TYR A CA 1
ATOM 726 C C . TYR A 1 96 ? -6.899 -1.827 7.830 1.00 96.00 96 TYR A C 1
ATOM 728 O O . TYR A 1 96 ? -7.613 -0.926 8.263 1.00 96.00 96 TYR A O 1
ATOM 736 N N . LEU A 1 97 ? -6.866 -2.178 6.546 1.00 94.81 97 LEU A N 1
ATOM 737 C CA . LEU A 1 97 ? -7.762 -1.630 5.532 1.00 94.81 97 LEU A CA 1
ATOM 738 C C . LEU A 1 97 ? -8.914 -2.599 5.306 1.00 94.81 97 LEU A C 1
ATOM 740 O O . LEU A 1 97 ? -8.686 -3.760 4.976 1.00 94.81 97 LEU A O 1
ATOM 744 N N . ASP A 1 98 ? -10.141 -2.128 5.449 1.00 95.25 98 ASP A N 1
ATOM 745 C CA . ASP A 1 98 ? -11.321 -2.838 4.969 1.00 95.25 98 ASP A CA 1
ATOM 746 C C . ASP A 1 98 ? -11.668 -2.423 3.524 1.00 95.25 98 ASP A C 1
ATOM 748 O O . ASP A 1 98 ? -10.982 -1.622 2.874 1.00 95.25 98 ASP A O 1
ATOM 752 N N . GLN A 1 99 ? -12.740 -2.996 2.979 1.00 91.75 99 GLN A N 1
ATOM 753 C CA . GLN A 1 99 ? -13.174 -2.699 1.615 1.00 91.75 99 GLN A CA 1
ATOM 754 C C . GLN A 1 99 ? -13.613 -1.232 1.431 1.00 91.75 99 GLN A C 1
ATOM 756 O O . GLN A 1 99 ? -13.506 -0.698 0.324 1.00 91.75 99 GLN A O 1
ATOM 761 N N . ASN A 1 100 ? -14.077 -0.558 2.487 1.00 92.06 100 ASN A N 1
ATOM 762 C CA . ASN A 1 100 ? -14.442 0.857 2.421 1.00 92.06 100 ASN A CA 1
ATOM 763 C C . ASN A 1 100 ? -13.185 1.728 2.369 1.00 92.06 100 ASN A C 1
ATOM 765 O O . ASN A 1 100 ? -13.092 2.590 1.496 1.00 92.06 100 ASN A O 1
ATOM 769 N N . ASP A 1 101 ? -12.192 1.441 3.216 1.00 92.31 101 ASP A N 1
ATOM 770 C CA . ASP A 1 101 ? -10.875 2.090 3.179 1.00 92.31 101 ASP A CA 1
ATOM 771 C C . ASP A 1 101 ? -10.234 1.949 1.792 1.00 92.31 101 ASP A C 1
ATOM 773 O O . ASP A 1 101 ? -9.671 2.892 1.234 1.00 92.31 101 ASP A O 1
ATOM 777 N N . TRP A 1 102 ? -10.347 0.764 1.189 1.00 88.94 102 TRP A N 1
ATOM 778 C CA . TRP A 1 102 ? -9.799 0.483 -0.135 1.00 88.94 102 TRP A CA 1
ATOM 779 C C . TRP A 1 102 ? -10.405 1.336 -1.251 1.00 88.94 102 TRP A C 1
ATOM 781 O O . TRP A 1 102 ? -9.686 1.771 -2.159 1.00 88.94 102 TRP A O 1
ATOM 791 N N . ASN A 1 103 ? -11.718 1.559 -1.177 1.00 86.19 103 ASN A N 1
ATOM 792 C CA . ASN A 1 103 ? -12.499 2.300 -2.166 1.00 86.19 103 ASN A CA 1
ATOM 793 C C . ASN A 1 103 ? -12.563 3.806 -1.889 1.00 86.19 103 ASN A C 1
ATOM 795 O O . ASN A 1 103 ? -13.051 4.556 -2.738 1.00 86.19 103 ASN A O 1
ATOM 799 N N . ALA A 1 104 ? -12.079 4.248 -0.728 1.00 80.31 104 ALA A N 1
ATOM 800 C CA . ALA A 1 104 ? -12.033 5.652 -0.373 1.00 80.31 104 ALA A CA 1
ATOM 801 C C . ALA A 1 104 ? -11.160 6.460 -1.365 1.00 80.31 104 ALA A C 1
ATOM 803 O O . ALA A 1 104 ? -10.129 5.954 -1.832 1.00 80.31 104 ALA A O 1
ATOM 804 N N . PRO A 1 105 ? -11.579 7.693 -1.716 1.00 61.00 105 PRO A N 1
ATOM 805 C CA . PRO A 1 105 ? -10.895 8.544 -2.692 1.00 61.00 105 PRO A CA 1
ATOM 806 C C . PRO A 1 105 ? -9.504 9.033 -2.251 1.00 61.00 105 PRO A C 1
ATOM 808 O O . PRO A 1 105 ? -9.268 9.231 -1.037 1.00 61.00 105 PRO A O 1
#

Secondary structure (DSSP, 8-state):
----------------------------------HHHH-SS-SS-EEHHHHHHHHHHHHHH--SHHHHHHHTS-HHHHHHHHHHHHHHH-TT--SEE-HHHHH--

InterPro domains:
  IPR002048 EF-hand domain [PS50222] (26-61)
  IPR011992 EF-hand domain pair [SSF47473] (21-102)
  IPR018247 EF-Hand 1, calcium-binding site [PS00018] (39-51)

pLDDT: mean 77.49, std 20.75, range [33.72, 96.94]

Sequence (105 aa):
MTAHKTRRIGTLGLLAFAGTLALAPMALAQMKGNFAVADANHDGRVTFPEFDAYAMQMLANANGPLAQRFKAMTPQ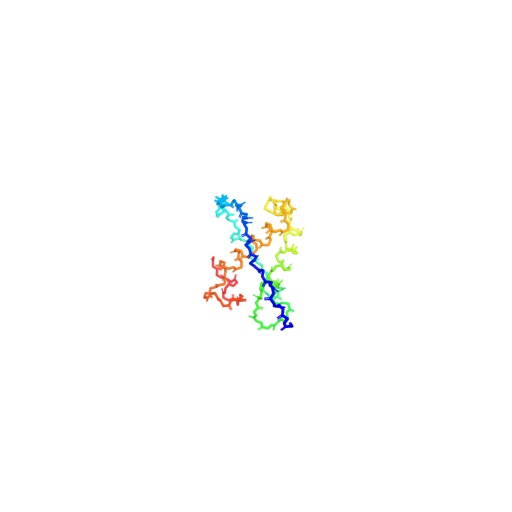QQQSILQKRFAKRDQGNKGYLDQNDWNAP

Organism: NCBI:txid2802395